Protein AF-A0A353HX96-F1 (afdb_monomer)

pLDDT: mean 90.98, std 6.54, range [64.25, 98.12]

Sequence (64 aa):
MEHGLRLGPVGSRIVGEVFVGLHREDPGAYLRAAPNWRPTLPTSQPGNFRMRDLLQFAGVVPPL

Foldseek 3Di:
DPPPPDDDPVRCVVVVVVVVVCLVPDCPRCCNVPVPDDDPQDDPDPPDDDPVSVCVSVVNDDDD

Secondary structure (DSSP, 8-state):
--TTSS--HHHHHHHHHHHHHHHHH-TT-HHHH-TT----S--SBTTB--HHHHHHHTT-SPP-

Structure (mmCIF, N/CA/C/O backbone):
data_AF-A0A353HX96-F1
#
_entry.id   AF-A0A353HX96-F1
#
loop_
_atom_site.group_PDB
_atom_site.id
_atom_site.type_symbol
_atom_site.label_atom_id
_atom_site.label_alt_id
_atom_site.label_comp_id
_atom_site.label_asym_id
_atom_site.label_entity_id
_atom_site.label_seq_id
_atom_site.pdbx_PDB_ins_code
_atom_site.Cartn_x
_atom_site.Cartn_y
_atom_site.Cartn_z
_atom_site.occupancy
_atom_site.B_iso_or_equiv
_atom_site.auth_seq_id
_atom_site.auth_comp_id
_atom_site.auth_asym_id
_atom_site.auth_atom_id
_atom_site.pdbx_PDB_model_num
ATOM 1 N N . MET A 1 1 ? 25.811 -3.698 -2.165 1.00 64.25 1 MET A N 1
ATOM 2 C CA . MET A 1 1 ? 24.579 -4.419 -2.563 1.00 64.25 1 MET A CA 1
ATOM 3 C C . MET A 1 1 ? 24.140 -5.248 -1.3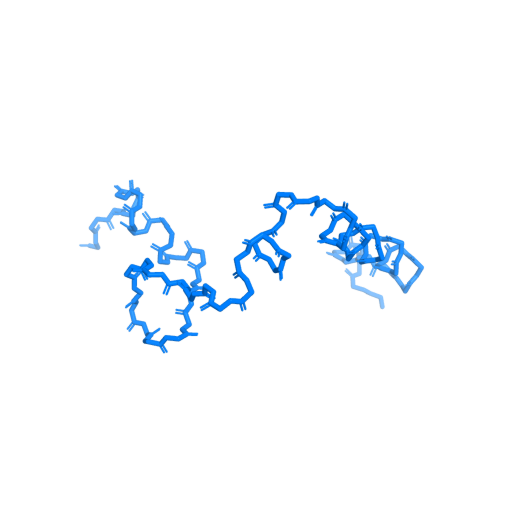65 1.00 64.25 1 MET A C 1
ATOM 5 O O . MET A 1 1 ? 25.010 -5.840 -0.747 1.00 64.25 1 MET A O 1
ATOM 9 N N . GLU A 1 2 ? 22.858 -5.286 -0.999 1.00 83.69 2 GLU A N 1
ATOM 10 C CA . GLU A 1 2 ? 22.370 -5.989 0.210 1.00 83.69 2 GLU A CA 1
ATOM 11 C C . GLU A 1 2 ? 22.308 -7.523 0.050 1.00 83.69 2 GLU A C 1
ATOM 13 O O . GLU A 1 2 ? 21.350 -8.145 0.481 1.00 83.69 2 GLU A O 1
ATOM 18 N N . HIS A 1 3 ? 23.287 -8.156 -0.608 1.00 88.62 3 HIS A N 1
ATOM 19 C CA . HIS A 1 3 ? 23.352 -9.619 -0.798 1.00 88.62 3 HIS A CA 1
ATOM 20 C C . HIS A 1 3 ? 22.056 -10.267 -1.341 1.00 88.62 3 HIS A C 1
ATOM 22 O O . HIS A 1 3 ? 21.736 -11.400 -1.006 1.00 88.62 3 HIS A O 1
ATOM 28 N N . GLY A 1 4 ? 21.285 -9.543 -2.162 1.00 88.56 4 GLY A N 1
ATOM 29 C CA . GLY A 1 4 ? 19.995 -10.021 -2.678 1.00 88.56 4 GLY A CA 1
ATOM 30 C C . GLY A 1 4 ? 18.821 -9.936 -1.690 1.00 88.56 4 GLY A C 1
ATOM 31 O O . GLY A 1 4 ? 17.717 -10.331 -2.043 1.00 88.56 4 GLY A O 1
ATOM 32 N N . LEU A 1 5 ? 19.014 -9.378 -0.490 1.00 95.25 5 LEU A N 1
ATOM 33 C CA . LEU A 1 5 ? 17.955 -9.175 0.510 1.00 95.25 5 LEU A CA 1
ATOM 34 C C . LEU A 1 5 ? 16.981 -8.049 0.135 1.00 95.25 5 LEU A C 1
ATOM 36 O O . LEU A 1 5 ? 15.883 -7.971 0.683 1.00 95.25 5 LEU A O 1
ATOM 40 N N . ARG A 1 6 ? 17.373 -7.171 -0.796 1.00 94.81 6 ARG A N 1
ATOM 41 C CA . ARG A 1 6 ? 16.510 -6.131 -1.363 1.00 94.81 6 ARG A CA 1
ATOM 42 C C . ARG A 1 6 ? 16.658 -6.034 -2.866 1.00 94.81 6 ARG A C 1
ATOM 44 O O . ARG A 1 6 ? 17.709 -6.335 -3.435 1.00 94.81 6 ARG A O 1
ATOM 51 N N . LEU A 1 7 ? 15.595 -5.536 -3.488 1.00 95.31 7 LEU A N 1
ATOM 52 C CA . LEU A 1 7 ? 15.600 -5.186 -4.896 1.00 95.31 7 LEU A CA 1
ATOM 53 C C . LEU A 1 7 ? 16.610 -4.061 -5.150 1.00 95.31 7 LEU A C 1
ATOM 55 O O . LEU A 1 7 ? 16.602 -3.033 -4.469 1.00 95.31 7 LEU A O 1
ATOM 59 N N . GLY A 1 8 ? 17.459 -4.255 -6.159 1.00 94.38 8 GLY A N 1
ATOM 60 C CA . GLY A 1 8 ? 18.318 -3.194 -6.678 1.00 94.38 8 GLY A CA 1
ATOM 61 C C . GLY A 1 8 ? 17.501 -2.067 -7.328 1.00 94.38 8 GLY A C 1
ATOM 62 O O . GLY A 1 8 ? 16.292 -2.213 -7.506 1.00 94.38 8 GLY A O 1
ATOM 63 N N . PRO A 1 9 ? 18.146 -0.962 -7.739 1.00 95.44 9 PRO A N 1
ATOM 64 C CA . PRO A 1 9 ? 17.459 0.254 -8.189 1.00 95.44 9 PRO A CA 1
ATOM 65 C C . PRO A 1 9 ? 16.396 0.043 -9.279 1.00 95.44 9 PRO A C 1
ATOM 67 O O . PRO A 1 9 ? 15.339 0.663 -9.239 1.00 95.44 9 PRO A O 1
ATOM 70 N N . VAL A 1 10 ? 16.649 -0.855 -10.236 1.00 96.62 10 VAL A N 1
ATOM 71 C CA . VAL A 1 10 ? 15.698 -1.155 -11.320 1.00 96.62 10 VAL A CA 1
ATOM 72 C C . VAL A 1 10 ? 14.504 -1.954 -10.802 1.00 96.62 10 VAL A C 1
ATOM 74 O O . VAL A 1 10 ? 13.359 -1.556 -10.999 1.00 96.62 10 VAL A O 1
ATOM 77 N N . GLY A 1 11 ? 14.759 -3.063 -10.102 1.00 95.75 11 GLY A N 1
ATOM 78 C CA . GLY A 1 11 ? 13.694 -3.919 -9.578 1.00 95.75 11 GLY A CA 1
ATOM 79 C C . GLY A 1 11 ? 12.811 -3.187 -8.568 1.00 95.75 11 GLY A C 1
ATOM 80 O O . GLY A 1 11 ? 11.589 -3.309 -8.617 1.00 95.75 11 GLY A O 1
ATOM 81 N N . SER A 1 12 ? 13.411 -2.376 -7.692 1.00 96.50 12 SER A N 1
ATOM 82 C CA . SER A 1 12 ? 12.663 -1.592 -6.708 1.00 96.50 12 SER A CA 1
ATOM 83 C C . SER A 1 12 ? 11.805 -0.522 -7.377 1.00 96.50 12 SER A C 1
ATOM 85 O O . SER A 1 12 ? 10.676 -0.301 -6.937 1.00 96.50 12 SER A O 1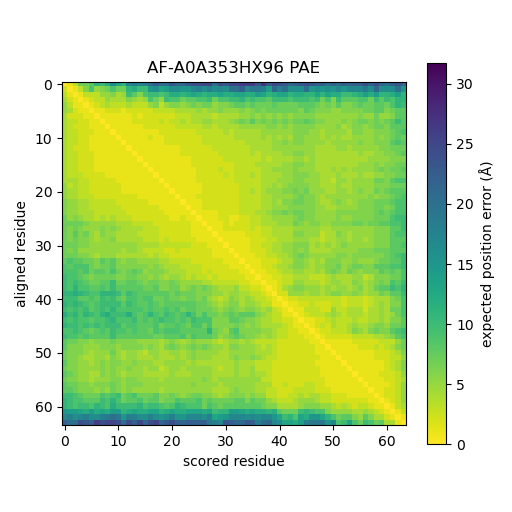
ATOM 87 N N . ARG A 1 13 ? 12.289 0.095 -8.466 1.00 97.50 13 ARG A N 1
ATOM 88 C CA . ARG A 1 13 ? 11.513 1.073 -9.233 1.00 97.50 13 ARG A CA 1
ATOM 89 C C . ARG A 1 13 ? 10.301 0.440 -9.900 1.00 97.50 13 ARG A C 1
ATOM 91 O O . ARG A 1 13 ? 9.207 0.964 -9.724 1.00 97.50 13 ARG A O 1
ATOM 98 N N . ILE A 1 14 ? 10.490 -0.682 -10.596 1.00 98.00 14 ILE A N 1
ATOM 99 C CA . ILE A 1 14 ? 9.400 -1.399 -11.274 1.00 98.00 14 ILE A CA 1
ATOM 100 C C . ILE A 1 14 ? 8.306 -1.751 -10.266 1.00 98.00 14 ILE A C 1
ATOM 102 O O . ILE A 1 14 ? 7.147 -1.392 -10.456 1.00 98.00 14 ILE A O 1
ATOM 106 N N . VAL A 1 15 ? 8.677 -2.404 -9.161 1.00 98.00 15 VAL A N 1
ATOM 107 C CA . VAL A 1 15 ? 7.706 -2.806 -8.137 1.00 98.00 15 VAL A CA 1
ATOM 108 C C . VAL A 1 15 ? 7.027 -1.578 -7.527 1.00 98.00 15 VAL A C 1
ATOM 110 O O . VAL A 1 15 ? 5.802 -1.533 -7.464 1.00 98.00 15 VAL A O 1
ATOM 113 N N . GLY A 1 16 ? 7.789 -0.553 -7.137 1.00 98.12 16 GLY A N 1
ATOM 114 C CA . GLY A 1 16 ? 7.235 0.666 -6.546 1.00 98.12 16 GLY A CA 1
ATOM 115 C C . GLY A 1 16 ? 6.239 1.390 -7.458 1.00 98.12 16 GLY A C 1
ATOM 116 O O . GLY A 1 16 ? 5.173 1.793 -6.995 1.00 98.12 16 GLY A O 1
A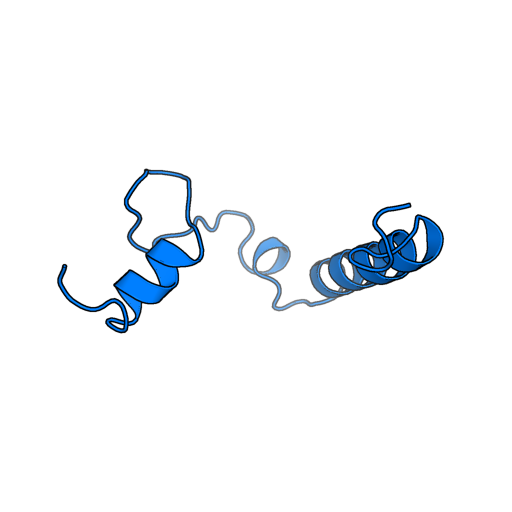TOM 117 N N . GLU A 1 17 ? 6.546 1.524 -8.750 1.00 98.06 17 GLU A N 1
ATOM 118 C CA . GLU A 1 17 ? 5.642 2.154 -9.718 1.00 98.06 17 GLU A CA 1
ATOM 119 C C . GLU A 1 17 ? 4.363 1.348 -9.932 1.00 98.06 17 GLU A C 1
ATOM 121 O O . GLU A 1 17 ? 3.293 1.950 -10.004 1.00 98.06 17 GLU A O 1
ATOM 126 N N . VAL A 1 18 ? 4.438 0.013 -9.961 1.00 97.62 18 VAL A N 1
ATOM 127 C CA . VAL A 1 18 ? 3.245 -0.840 -10.059 1.00 97.62 18 VAL A CA 1
ATOM 128 C C . VAL A 1 18 ? 2.320 -0.617 -8.862 1.00 97.62 18 VAL A C 1
ATOM 130 O O . VAL A 1 18 ? 1.132 -0.373 -9.056 1.00 97.62 18 VAL A O 1
ATOM 133 N N . PHE A 1 19 ? 2.842 -0.624 -7.630 1.00 96.88 19 PHE A N 1
ATOM 134 C CA . PHE A 1 19 ? 2.026 -0.377 -6.432 1.00 96.88 19 PHE A CA 1
ATOM 135 C C . PHE A 1 19 ? 1.349 1.001 -6.456 1.00 96.88 19 PHE A C 1
ATOM 137 O O . PHE A 1 19 ? 0.167 1.118 -6.122 1.00 96.88 19 PHE A O 1
ATOM 144 N N . VAL A 1 20 ? 2.078 2.040 -6.877 1.00 96.06 20 VAL A N 1
ATOM 145 C CA . VAL A 1 20 ? 1.525 3.395 -7.015 1.00 96.06 20 VAL A CA 1
ATOM 146 C C . VAL A 1 20 ? 0.466 3.451 -8.118 1.00 96.06 20 VAL A C 1
ATOM 148 O O . VAL A 1 20 ? -0.583 4.059 -7.912 1.00 96.06 20 VAL A O 1
ATOM 151 N N . GLY A 1 21 ? 0.718 2.818 -9.266 1.00 96.00 21 GLY A N 1
ATOM 152 C CA . GLY A 1 21 ? -0.223 2.745 -10.383 1.00 96.00 21 GLY A CA 1
ATOM 153 C C . GLY A 1 21 ? -1.531 2.069 -9.982 1.00 96.00 21 GLY A C 1
ATOM 154 O O . GLY A 1 21 ? -2.595 2.644 -10.186 1.00 96.00 21 GLY A O 1
ATOM 155 N N . LEU A 1 22 ? -1.454 0.917 -9.307 1.00 95.81 22 LEU A N 1
ATOM 156 C CA . LEU A 1 22 ? -2.632 0.202 -8.803 1.00 95.81 22 LEU A CA 1
ATOM 157 C C . LEU A 1 22 ? -3.508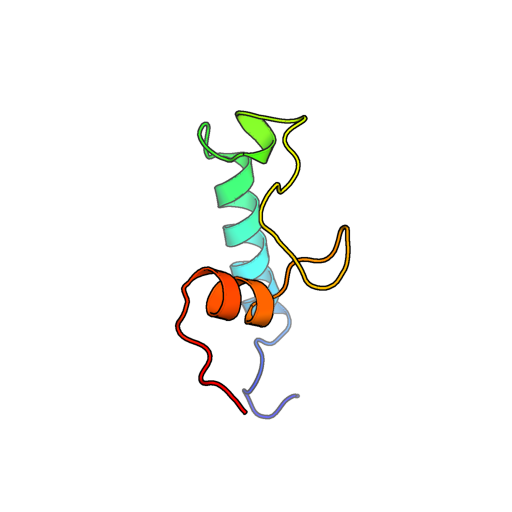 1.095 -7.916 1.00 95.81 22 LEU A C 1
ATOM 159 O O . LEU A 1 22 ? -4.713 1.163 -8.121 1.00 95.81 22 LEU A O 1
ATOM 163 N N . HIS A 1 23 ? -2.913 1.828 -6.972 1.00 93.56 23 HIS A N 1
ATOM 164 C CA . HIS A 1 23 ? -3.676 2.717 -6.088 1.00 93.56 23 HIS A CA 1
ATOM 165 C C . HIS A 1 23 ? -4.278 3.940 -6.791 1.00 93.56 23 HIS A C 1
ATOM 167 O O . HIS A 1 23 ? -5.287 4.464 -6.327 1.00 93.56 23 HIS A O 1
ATOM 173 N N . ARG A 1 24 ? -3.648 4.442 -7.859 1.00 92.69 24 ARG A N 1
ATOM 174 C CA . ARG A 1 24 ? -4.154 5.605 -8.605 1.00 92.69 24 ARG A CA 1
ATOM 175 C C . ARG A 1 24 ? -5.312 5.237 -9.523 1.00 92.69 24 ARG A C 1
ATOM 177 O O . ARG A 1 24 ? -6.274 5.996 -9.612 1.00 92.69 24 ARG A O 1
ATOM 184 N N . GLU A 1 25 ? -5.203 4.092 -10.186 1.00 95.44 25 GLU A N 1
ATOM 185 C CA . GLU A 1 25 ? -6.165 3.676 -11.205 1.00 95.44 25 GLU A CA 1
ATOM 186 C C . GLU A 1 25 ? -7.381 2.949 -10.615 1.00 95.44 25 GLU A C 1
ATOM 188 O O . GLU A 1 25 ? -8.459 3.003 -11.205 1.00 95.44 25 GLU A O 1
ATOM 193 N N . ASP A 1 26 ? -7.258 2.327 -9.437 1.00 96.00 26 ASP A N 1
ATOM 194 C CA . ASP A 1 26 ? -8.371 1.642 -8.773 1.00 9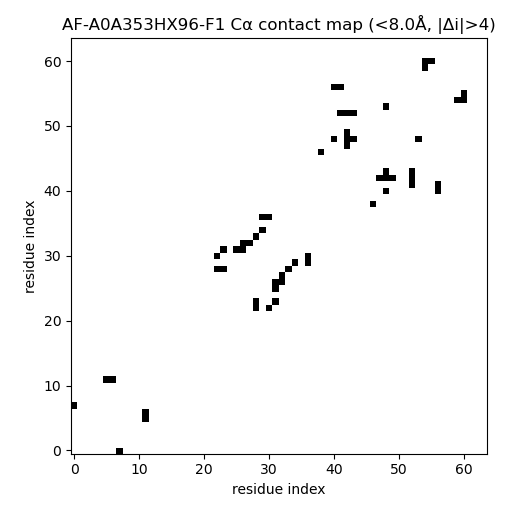6.00 26 ASP A CA 1
ATOM 195 C C . ASP A 1 26 ? -9.434 2.640 -8.249 1.00 96.00 26 ASP A C 1
ATOM 197 O O . ASP A 1 26 ? -9.165 3.415 -7.323 1.00 96.00 26 ASP A O 1
ATOM 201 N N . PRO A 1 27 ? -10.674 2.636 -8.786 1.00 94.81 27 PRO A N 1
ATOM 202 C CA . PRO A 1 27 ? -11.765 3.469 -8.277 1.00 94.81 27 PRO A CA 1
ATOM 203 C C . PRO A 1 27 ? -12.155 3.159 -6.828 1.00 94.81 27 PRO A C 1
ATOM 205 O O . PRO A 1 27 ? -12.689 4.038 -6.153 1.00 94.81 27 PRO A O 1
ATOM 208 N N . GLY A 1 28 ? -11.904 1.932 -6.363 1.00 95.69 28 GLY A N 1
ATOM 209 C CA . GLY A 1 28 ? -12.169 1.475 -5.002 1.00 95.69 28 GLY A CA 1
ATOM 210 C C 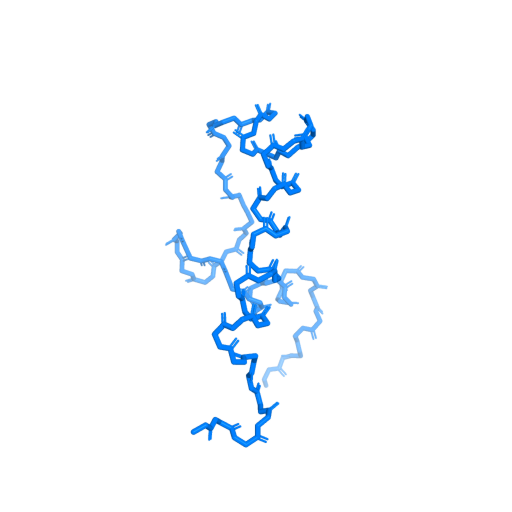. GLY A 1 28 ? -11.050 1.789 -4.009 1.00 95.69 28 GLY A C 1
ATOM 211 O O . GLY A 1 28 ? -11.246 1.609 -2.806 1.00 95.69 28 GLY A O 1
ATOM 212 N N . ALA A 1 29 ? -9.897 2.291 -4.468 1.00 92.88 29 ALA A N 1
ATOM 213 C CA . ALA A 1 29 ? -8.811 2.668 -3.575 1.00 92.88 29 ALA A CA 1
ATOM 214 C C . ALA A 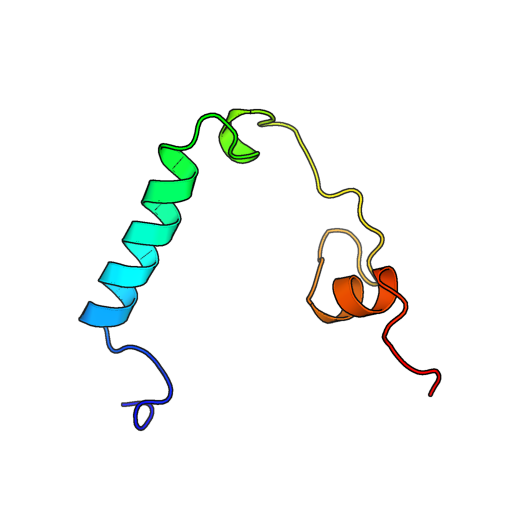1 29 ? -9.286 3.744 -2.591 1.00 92.88 29 ALA A C 1
ATOM 216 O O . ALA A 1 29 ? -9.826 4.771 -3.001 1.00 92.88 29 ALA A O 1
ATOM 217 N N . TYR A 1 30 ? -9.028 3.560 -1.292 1.00 90.75 30 TYR A N 1
ATOM 218 C CA . TYR A 1 30 ? -9.458 4.499 -0.242 1.00 90.75 30 TYR A CA 1
ATOM 219 C C . TYR A 1 30 ? -9.015 5.943 -0.508 1.00 90.75 30 TYR A C 1
ATOM 221 O O . TYR A 1 30 ? -9.779 6.867 -0.250 1.00 90.75 30 TYR A O 1
ATOM 229 N N . LEU A 1 31 ? -7.824 6.143 -1.088 1.00 88.50 31 LEU A N 1
ATOM 230 C CA . LEU A 1 31 ? -7.323 7.472 -1.463 1.00 88.50 31 LEU A CA 1
ATOM 231 C C . LEU A 1 31 ? -8.245 8.205 -2.451 1.00 88.50 31 LEU A C 1
ATOM 233 O O . LEU A 1 31 ? -8.299 9.433 -2.436 1.00 88.50 31 LEU A O 1
ATOM 237 N N . ARG A 1 32 ? -8.964 7.459 -3.298 1.00 92.00 32 ARG A N 1
ATOM 238 C CA . ARG A 1 32 ? -9.904 7.984 -4.292 1.00 92.00 32 ARG A CA 1
ATOM 239 C C . ARG A 1 32 ? -11.353 7.906 -3.816 1.00 92.00 32 ARG A C 1
ATOM 241 O O . ARG A 1 32 ? -12.068 8.899 -3.902 1.00 92.00 32 ARG A O 1
ATOM 248 N N . ALA A 1 33 ? -11.780 6.749 -3.316 1.00 95.44 33 ALA A N 1
ATOM 249 C CA . ALA A 1 33 ? -13.154 6.495 -2.889 1.00 95.44 33 ALA A CA 1
ATOM 250 C C . ALA A 1 33 ? -13.529 7.237 -1.595 1.00 95.44 33 ALA A C 1
ATOM 252 O O . ALA A 1 33 ? -14.695 7.572 -1.392 1.00 95.44 33 ALA A O 1
ATOM 253 N N . ALA A 1 34 ? -12.558 7.499 -0.715 1.00 93.62 34 ALA A N 1
ATOM 254 C CA . ALA A 1 34 ? -12.778 8.121 0.587 1.00 93.62 34 ALA A CA 1
ATOM 255 C C . ALA A 1 34 ? -11.602 9.048 0.975 1.00 93.62 34 ALA A C 1
ATOM 257 O O . ALA A 1 34 ? -10.870 8.764 1.923 1.00 93.62 34 ALA A O 1
ATOM 258 N N . PRO A 1 35 ? -11.419 10.194 0.292 1.00 90.69 35 PRO A N 1
ATOM 259 C CA . PRO A 1 35 ? -10.215 11.032 0.410 1.00 90.69 35 PRO A CA 1
ATOM 260 C C . PRO A 1 35 ? -9.978 11.623 1.810 1.00 90.69 35 PRO A C 1
ATOM 262 O O . PRO A 1 35 ? -8.850 11.954 2.161 1.00 90.69 35 PRO A O 1
ATOM 265 N N . ASN A 1 36 ? -11.032 11.738 2.622 1.00 91.81 36 ASN A N 1
ATOM 266 C CA . ASN A 1 36 ? -10.957 12.233 4.000 1.00 91.81 36 ASN A CA 1
ATOM 267 C C . ASN A 1 36 ? -10.922 11.109 5.046 1.00 91.81 36 ASN A C 1
ATOM 269 O O . ASN A 1 36 ? -10.941 11.389 6.248 1.00 91.81 36 ASN A O 1
ATOM 273 N N . TRP A 1 37 ? -10.923 9.846 4.614 1.00 89.12 37 TRP A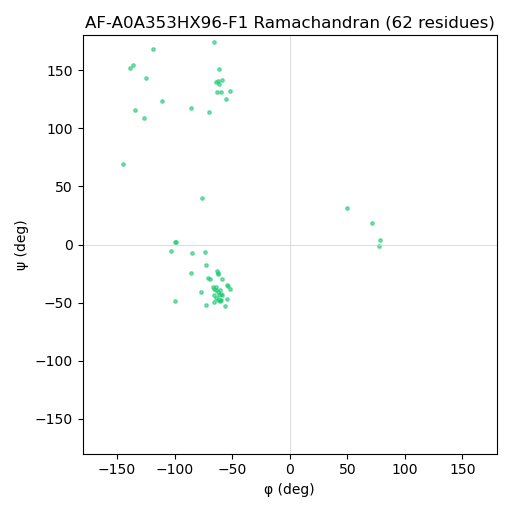 N 1
ATOM 274 C CA . TRP A 1 37 ? -10.876 8.714 5.525 1.00 89.12 37 TRP A CA 1
ATOM 275 C C . TRP A 1 37 ? -9.581 8.731 6.338 1.00 89.12 37 TRP A C 1
ATOM 277 O O . TRP A 1 37 ? -8.500 9.044 5.836 1.00 89.12 37 TRP A O 1
ATOM 287 N N . ARG A 1 38 ? -9.698 8.370 7.616 1.00 82.88 38 ARG A N 1
ATOM 288 C CA . ARG A 1 38 ? -8.566 8.167 8.518 1.00 82.88 38 ARG A CA 1
ATOM 289 C C . ARG A 1 38 ? -8.656 6.766 9.120 1.00 82.88 38 ARG A C 1
ATOM 291 O O . ARG A 1 38 ? -9.769 6.338 9.429 1.00 82.88 38 ARG A O 1
ATOM 298 N N . PRO A 1 39 ? -7.525 6.072 9.333 1.00 78.19 39 PRO A N 1
ATOM 299 C CA . PRO A 1 39 ? -7.524 4.786 10.019 1.00 78.19 39 PRO A CA 1
ATOM 300 C C . PRO A 1 39 ? -8.187 4.897 11.393 1.00 78.19 39 PRO A C 1
ATOM 302 O O . PRO A 1 39 ? -7.796 5.731 12.207 1.00 78.19 39 PRO A O 1
ATOM 305 N N . THR A 1 40 ? -9.189 4.057 11.644 1.00 84.12 40 THR A N 1
ATOM 306 C CA . THR A 1 40 ? -9.921 3.992 12.920 1.00 84.12 40 THR A CA 1
ATOM 307 C C . THR A 1 40 ? -9.502 2.806 13.783 1.00 84.12 40 THR A C 1
ATOM 309 O O . THR A 1 40 ? -9.972 2.678 14.912 1.00 84.12 40 THR A O 1
ATOM 312 N N . LEU A 1 41 ? -8.642 1.926 13.259 1.00 88.94 41 LEU A N 1
ATOM 313 C CA . LEU A 1 41 ? -8.210 0.735 13.978 1.00 88.94 41 LEU A CA 1
ATOM 314 C C . LEU A 1 41 ? -7.423 1.118 15.239 1.00 88.94 41 LEU A C 1
ATOM 316 O O . LEU A 1 41 ? -6.605 2.045 15.194 1.00 88.94 41 LEU A O 1
ATOM 320 N N . PRO A 1 42 ? -7.648 0.403 16.357 1.00 86.88 42 PRO A N 1
ATOM 321 C CA . PRO A 1 42 ? -6.929 0.657 17.592 1.00 86.88 42 PRO A CA 1
ATOM 322 C C . PRO A 1 42 ? -5.435 0.418 17.377 1.00 86.88 42 PRO A C 1
ATOM 324 O O . PRO A 1 42 ? -5.019 -0.537 16.724 1.00 86.88 42 PRO A O 1
ATOM 327 N N . THR A 1 43 ? -4.628 1.305 17.942 1.00 89.81 43 THR A N 1
ATOM 328 C CA . THR A 1 43 ? -3.172 1.221 17.910 1.00 89.81 43 THR A CA 1
ATOM 329 C C . THR A 1 43 ? -2.609 1.599 19.268 1.00 89.81 43 THR A C 1
ATOM 331 O O . THR A 1 43 ? -3.188 2.404 20.000 1.00 89.81 43 THR A O 1
ATOM 334 N N . SER A 1 44 ? -1.445 1.038 19.579 1.00 86.25 44 SER A N 1
ATOM 335 C CA . SER A 1 44 ? -0.650 1.395 20.751 1.00 86.25 44 SER A CA 1
ATOM 336 C C . SER A 1 44 ? -0.169 2.857 20.724 1.00 86.25 44 SER A C 1
ATOM 338 O O . SER A 1 44 ? 0.136 3.420 21.773 1.00 86.25 44 SER A O 1
ATOM 340 N N . GLN A 1 45 ? -0.062 3.473 19.538 1.00 88.81 45 GLN A N 1
ATOM 341 C CA . GLN A 1 45 ? 0.398 4.855 19.349 1.00 88.81 45 GLN A CA 1
ATOM 342 C C . GLN A 1 45 ? -0.525 5.607 18.376 1.00 88.81 45 GLN A C 1
ATOM 344 O O . GLN A 1 45 ? -0.556 5.266 17.191 1.00 88.81 45 GLN A O 1
ATOM 349 N N . PRO A 1 46 ? -1.245 6.657 18.819 1.00 85.12 46 PRO A N 1
ATOM 350 C CA . PRO A 1 46 ? -2.133 7.428 17.952 1.00 85.12 46 PRO A CA 1
ATOM 351 C C . PRO A 1 46 ? -1.443 7.912 16.670 1.00 85.12 46 PRO A C 1
ATOM 353 O O . PRO A 1 46 ? -0.340 8.454 16.706 1.00 85.12 46 PRO A O 1
ATOM 356 N N . GLY A 1 47 ? -2.098 7.711 15.524 1.00 84.12 47 GLY A N 1
ATOM 357 C CA . GLY A 1 47 ? -1.572 8.098 14.209 1.00 84.12 47 GLY A CA 1
ATOM 358 C C . GLY A 1 47 ? -0.507 7.161 13.625 1.00 84.12 47 GLY A C 1
ATOM 359 O O . GLY A 1 47 ? -0.069 7.388 12.500 1.00 84.12 47 GLY A O 1
ATOM 360 N N . ASN A 1 48 ? -0.110 6.101 14.335 1.00 87.81 48 ASN A N 1
ATOM 361 C CA . ASN A 1 48 ? 0.859 5.118 13.859 1.00 87.81 48 ASN A CA 1
ATOM 362 C C . ASN A 1 48 ? 0.279 3.711 13.979 1.00 87.81 48 ASN A C 1
ATOM 364 O O . ASN A 1 48 ? 0.143 3.203 15.083 1.00 87.81 48 ASN A O 1
ATOM 368 N N . PHE A 1 49 ? -0.050 3.067 12.865 1.00 90.25 49 PHE A N 1
ATOM 369 C CA . PHE A 1 49 ? -0.553 1.694 12.863 1.00 90.25 49 PHE A CA 1
ATOM 370 C C . PHE A 1 49 ? 0.492 0.765 12.243 1.00 90.25 49 PHE A C 1
ATOM 372 O O . PHE A 1 49 ? 0.923 0.986 11.108 1.00 90.25 49 PHE A O 1
ATOM 379 N N . ARG A 1 50 ? 0.922 -0.266 12.977 1.00 92.12 50 ARG A N 1
ATOM 380 C CA . ARG A 1 50 ? 1.961 -1.213 12.544 1.00 92.12 50 ARG A CA 1
ATOM 381 C C . ARG A 1 50 ? 1.422 -2.638 12.455 1.00 92.12 50 ARG A C 1
ATOM 383 O O . ARG A 1 50 ? 0.374 -2.968 12.996 1.00 92.12 50 ARG A O 1
ATOM 390 N N . MET A 1 51 ? 2.205 -3.532 11.846 1.00 93.31 51 MET A N 1
ATOM 391 C CA . MET A 1 51 ? 1.867 -4.962 11.758 1.00 93.31 51 MET A CA 1
ATOM 392 C C . MET A 1 51 ? 1.594 -5.601 13.125 1.00 93.31 51 MET A C 1
ATOM 394 O O . MET A 1 51 ? 0.719 -6.448 13.236 1.00 93.31 51 MET A O 1
ATOM 398 N N . ARG A 1 52 ? 2.292 -5.174 14.186 1.00 91.88 52 ARG A N 1
ATOM 399 C CA . ARG A 1 52 ? 1.998 -5.638 15.549 1.00 91.88 52 ARG A CA 1
ATOM 400 C C . ARG A 1 52 ? 0.583 -5.256 15.992 1.00 91.88 52 ARG A C 1
ATOM 402 O O . ARG A 1 52 ? -0.092 -6.096 16.573 1.00 91.88 52 ARG A O 1
ATOM 409 N N . ASP A 1 53 ? 0.147 -4.027 15.716 1.00 92.00 53 ASP A N 1
ATOM 410 C CA . ASP A 1 53 ? -1.201 -3.567 16.065 1.00 92.00 53 ASP A CA 1
ATOM 411 C C . ASP A 1 53 ? -2.259 -4.372 15.293 1.00 92.00 53 ASP A C 1
ATOM 413 O O . ASP A 1 53 ? -3.268 -4.760 15.872 1.00 92.00 53 ASP A O 1
ATOM 417 N N . LEU A 1 54 ? -1.985 -4.734 14.030 1.00 92.25 54 LEU A N 1
ATOM 418 C CA . LEU A 1 54 ? -2.836 -5.648 13.258 1.00 92.25 54 LEU A CA 1
ATOM 419 C C . LEU A 1 54 ? -2.946 -7.032 13.909 1.00 92.25 54 LEU A C 1
ATOM 421 O O . LEU A 1 54 ? -4.049 -7.551 14.055 1.00 92.25 54 LEU A O 1
ATOM 425 N N . LEU A 1 55 ? -1.821 -7.631 14.305 1.00 93.12 55 LEU A N 1
ATOM 426 C CA . LEU A 1 55 ? -1.824 -8.946 14.953 1.00 93.12 55 LEU A CA 1
ATOM 427 C C . LEU A 1 55 ? -2.551 -8.901 16.305 1.00 93.12 55 LEU A C 1
ATOM 429 O O . LEU A 1 55 ? -3.296 -9.822 16.639 1.00 93.12 55 LEU A O 1
ATOM 433 N N . GLN A 1 56 ? -2.360 -7.824 17.070 1.00 92.00 56 GLN A N 1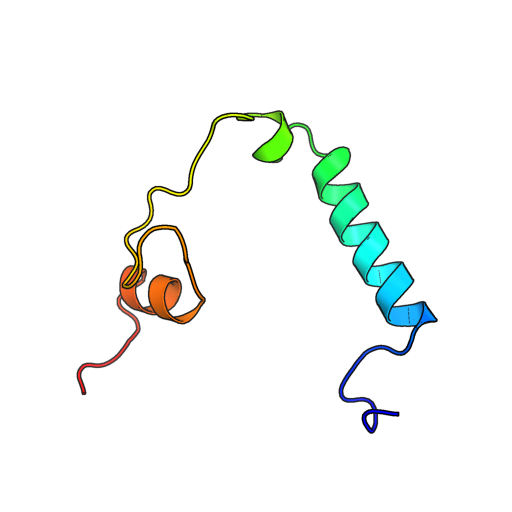
ATOM 434 C CA . GLN A 1 56 ? -3.052 -7.615 18.339 1.00 92.00 56 GLN A CA 1
ATOM 435 C C . GLN A 1 56 ? -4.560 -7.476 18.122 1.00 92.00 56 GLN A C 1
ATOM 437 O O . GLN A 1 56 ? -5.341 -8.118 18.818 1.00 92.00 56 GLN A O 1
ATOM 442 N N . PHE A 1 57 ? -4.964 -6.671 17.137 1.00 90.75 57 PHE A N 1
ATOM 443 C CA . PHE A 1 57 ? -6.361 -6.495 16.749 1.00 90.75 57 PHE A CA 1
ATOM 444 C C . PHE A 1 57 ? -7.000 -7.814 16.293 1.00 90.75 57 PHE A C 1
ATOM 446 O O . PHE A 1 57 ? -8.137 -8.101 16.653 1.00 90.75 57 PHE A O 1
ATOM 453 N N . ALA A 1 58 ? -6.255 -8.645 15.561 1.00 93.19 58 ALA A N 1
ATOM 454 C CA . ALA A 1 58 ? -6.699 -9.967 15.128 1.00 93.19 58 ALA A CA 1
ATOM 455 C C . ALA A 1 58 ? -6.734 -11.016 16.261 1.00 93.19 58 ALA A C 1
ATOM 457 O O . ALA A 1 58 ? -7.178 -12.137 16.027 1.00 93.19 58 ALA A O 1
ATOM 458 N N . GLY A 1 59 ? -6.256 -10.689 17.469 1.00 92.88 59 GLY A N 1
ATOM 459 C CA . GLY A 1 59 ? -6.245 -11.604 18.614 1.00 92.88 59 GLY A CA 1
ATOM 460 C C . GLY A 1 59 ? -5.235 -12.751 18.501 1.00 92.88 59 GLY A C 1
ATOM 461 O O . GLY A 1 59 ? -5.366 -13.745 19.209 1.00 92.88 59 GLY A O 1
ATOM 462 N N . VAL A 1 60 ? -4.235 -12.635 17.620 1.00 95.06 60 VAL A N 1
ATOM 463 C CA . VAL A 1 60 ? -3.239 -13.698 17.363 1.00 95.06 60 VAL A CA 1
ATOM 464 C C . VAL A 1 60 ? -1.907 -13.474 18.083 1.00 95.06 60 VAL A C 1
ATOM 466 O O . VAL A 1 60 ? -0.969 -14.247 17.903 1.00 95.06 60 VAL A O 1
ATOM 469 N N . VAL A 1 61 ? -1.797 -12.413 18.884 1.00 89.12 61 VAL A N 1
ATOM 470 C CA . VAL A 1 61 ? -0.627 -12.160 19.736 1.00 89.12 61 VAL A CA 1
ATOM 471 C C . VAL A 1 61 ? -0.825 -12.907 21.061 1.00 89.12 61 VAL A C 1
ATOM 473 O O . VAL A 1 61 ? -1.781 -12.595 21.773 1.00 89.12 61 VAL A O 1
ATOM 476 N N . PRO A 1 62 ? 0.043 -13.876 21.411 1.00 83.31 62 PRO A N 1
ATOM 477 C CA . PRO A 1 62 ? -0.035 -14.566 22.695 1.00 83.31 62 PRO A CA 1
ATOM 478 C C . PRO A 1 62 ? 0.156 -13.596 23.873 1.00 83.31 62 PRO A C 1
ATOM 480 O O . PRO A 1 62 ? 0.885 -12.608 23.727 1.00 83.31 62 PRO A O 1
ATOM 483 N N . PRO A 1 63 ? -0.437 -13.878 25.049 1.00 76.94 63 PRO A N 1
ATOM 484 C CA . PRO A 1 63 ? -0.038 -13.205 26.279 1.00 76.94 63 PRO A CA 1
ATOM 485 C C . PRO A 1 63 ? 1.454 -13.458 26.539 1.00 76.94 63 PRO A C 1
ATOM 487 O O . PRO A 1 63 ? 1.943 -14.557 26.267 1.00 76.94 63 PRO A O 1
ATOM 490 N N . LEU A 1 64 ? 2.160 -12.434 27.030 1.00 67.69 64 LEU A N 1
ATOM 491 C CA . LEU A 1 64 ? 3.534 -12.573 27.524 1.00 67.69 64 LEU A CA 1
ATOM 492 C C . LEU A 1 64 ? 3.575 -13.410 28.805 1.00 67.69 64 LEU A C 1
ATOM 494 O O . LEU A 1 64 ? 2.643 -13.251 29.626 1.00 67.69 64 LEU A O 1
#

Mean predicted aligned error: 5.39 Å

Solvent-accessible surface area (backbone atoms only — not comparable to full-atom values): 4192 Å² total; per-residue (Å²): 129,70,85,77,78,54,69,52,77,67,58,40,47,54,54,52,49,50,59,52,46,52,52,69,71,35,71,80,27,54,77,65,63,38,69,84,68,70,91,80,73,78,48,97,42,91,99,50,83,48,74,66,35,52,37,50,74,69,67,72,57,76,84,132

Radius of gyration: 16.67 Å; Cα contacts (8 Å, |Δi|>4): 30; chains: 1; bounding box: 38×27×39 Å